Protein AF-A0A531JKQ7-F1 (afdb_monomer_lite)

Radius of gyration: 15.8 Å; chains: 1; bounding box: 42×26×38 Å

Foldseek 3Di:
DVVCVVVVNDADADALVLVQVLCVLVVHDDDCDDCNVVVVVVVVPDDPVCSVCSNVVSVPHHQWDQDDVRPDIDACQDADPVLPPDRDPVSSCCSHPNDFPVDADPVRHTDD

Structure (mmCIF, N/CA/C/O backbone):
data_AF-A0A531JKQ7-F1
#
_entry.id   AF-A0A531JKQ7-F1
#
loop_
_atom_site.group_PDB
_atom_site.id
_atom_site.type_symbol
_atom_site.label_atom_id
_atom_site.label_alt_id
_atom_site.label_comp_id
_atom_site.label_asym_id
_atom_site.label_entity_id
_atom_site.label_seq_id
_atom_site.pdbx_PDB_ins_code
_atom_site.Cartn_x
_atom_site.Cartn_y
_atom_site.Cartn_z
_atom_site.occupancy
_atom_site.B_iso_or_equiv
_atom_site.auth_seq_id
_atom_site.auth_comp_id
_atom_site.auth_asym_id
_atom_site.auth_atom_id
_atom_site.pdbx_PDB_model_num
ATOM 1 N N . ALA A 1 1 ? -3.725 -12.096 -2.795 1.00 87.06 1 ALA A N 1
ATOM 2 C CA . ALA A 1 1 ? -4.429 -10.928 -2.216 1.00 87.06 1 ALA A CA 1
ATOM 3 C C . ALA A 1 1 ? -5.595 -10.463 -3.091 1.00 87.06 1 ALA A C 1
ATOM 5 O O . ALA A 1 1 ? -6.721 -10.536 -2.622 1.00 87.06 1 ALA A O 1
ATOM 6 N N . MET A 1 2 ? -5.359 -10.053 -4.347 1.00 94.81 2 MET A N 1
ATOM 7 C CA . MET A 1 2 ? -6.376 -9.480 -5.255 1.00 94.81 2 MET A CA 1
ATOM 8 C C . MET A 1 2 ? -7.714 -10.231 -5.274 1.00 94.81 2 MET A C 1
ATOM 10 O O . MET A 1 2 ? -8.740 -9.635 -4.966 1.00 94.81 2 MET A O 1
ATOM 14 N N . SER A 1 3 ? -7.708 -11.541 -5.542 1.00 95.25 3 SER A N 1
ATOM 15 C CA . SER A 1 3 ? -8.945 -12.331 -5.628 1.00 95.25 3 SER A CA 1
ATOM 16 C C . SER A 1 3 ? -9.722 -12.391 -4.309 1.00 95.25 3 SER A C 1
ATOM 18 O O . SER A 1 3 ? -10.943 -12.320 -4.322 1.00 95.25 3 SER A O 1
ATOM 20 N N . MET A 1 4 ? -9.034 -12.470 -3.164 1.00 97.81 4 MET A N 1
ATOM 21 C CA . MET A 1 4 ? -9.688 -12.486 -1.846 1.00 97.81 4 MET A CA 1
ATOM 22 C C . MET A 1 4 ? -10.261 -11.116 -1.473 1.00 97.81 4 MET A C 1
ATOM 24 O O . MET A 1 4 ? -11.338 -11.040 -0.893 1.00 97.81 4 MET A O 1
ATOM 28 N N . VAL A 1 5 ? -9.561 -10.030 -1.823 1.00 97.00 5 VAL A N 1
ATOM 29 C CA . VAL A 1 5 ? -10.066 -8.662 -1.625 1.00 97.00 5 VAL A CA 1
ATOM 30 C C . VAL A 1 5 ? -11.298 -8.428 -2.500 1.00 97.00 5 VAL A C 1
ATOM 32 O O . VAL A 1 5 ? -12.310 -7.947 -2.004 1.00 97.00 5 VAL A O 1
ATOM 35 N N . ALA A 1 6 ? -11.250 -8.831 -3.774 1.00 95.31 6 ALA A N 1
ATOM 36 C CA . ALA A 1 6 ? -12.387 -8.736 -4.689 1.00 95.31 6 ALA A CA 1
ATOM 37 C C . ALA A 1 6 ? -13.589 -9.578 -4.225 1.00 95.31 6 ALA A C 1
ATOM 39 O O . ALA A 1 6 ? -14.729 -9.145 -4.357 1.00 95.31 6 ALA A O 1
ATOM 40 N N . ALA A 1 7 ? -13.338 -10.751 -3.637 1.00 97.62 7 ALA A N 1
ATOM 41 C CA . ALA A 1 7 ? -14.370 -11.605 -3.052 1.00 97.62 7 ALA A CA 1
ATOM 42 C C . ALA A 1 7 ? -14.904 -11.099 -1.696 1.00 97.62 7 ALA A C 1
ATOM 44 O O . ALA A 1 7 ? -15.820 -11.702 -1.144 1.00 97.62 7 ALA A O 1
ATOM 45 N N . GLY A 1 8 ? -14.334 -10.028 -1.130 1.00 96.25 8 GLY A N 1
ATOM 46 C CA . GLY A 1 8 ? -14.725 -9.508 0.183 1.00 96.25 8 GLY A CA 1
ATOM 47 C C . GLY A 1 8 ? -14.310 -10.395 1.362 1.00 96.25 8 GLY A C 1
ATOM 48 O O . GLY A 1 8 ? -14.828 -10.228 2.462 1.00 96.25 8 GLY A O 1
ATOM 49 N N . THR A 1 9 ? -13.377 -11.331 1.162 1.00 97.81 9 THR A N 1
ATOM 50 C CA . THR A 1 9 ? -12.921 -12.280 2.194 1.00 97.81 9 THR A CA 1
ATOM 51 C C . THR A 1 9 ? -11.564 -11.912 2.795 1.00 97.81 9 THR A C 1
ATOM 53 O O . THR A 1 9 ? -11.029 -12.661 3.611 1.00 97.81 9 THR A O 1
ATOM 56 N N . ALA A 1 10 ? -10.968 -10.793 2.379 1.00 97.19 10 ALA A N 1
ATOM 57 C CA . ALA A 1 10 ? -9.740 -10.261 2.957 1.00 97.19 10 ALA A CA 1
ATOM 58 C C . ALA A 1 10 ? -9.691 -8.734 2.885 1.00 97.19 10 ALA A C 1
ATOM 60 O O . ALA A 1 10 ? -10.178 -8.124 1.933 1.00 97.19 10 ALA A O 1
ATOM 61 N N . TYR A 1 11 ? -8.995 -8.139 3.852 1.00 96.62 11 TYR A N 1
ATOM 62 C CA . TYR A 1 11 ? -8.517 -6.763 3.775 1.00 96.62 11 TYR A CA 1
ATOM 63 C C . TYR A 1 11 ? -7.040 -6.756 3.380 1.00 96.62 11 TYR A C 1
ATOM 65 O O . TYR A 1 11 ? -6.278 -7.645 3.757 1.00 96.62 11 TYR A O 1
ATOM 73 N N . CYS A 1 12 ? -6.632 -5.741 2.626 1.00 97.88 12 CYS A N 1
ATOM 74 C CA . CYS A 1 12 ? -5.239 -5.506 2.273 1.00 97.88 12 CYS A CA 1
ATOM 75 C C . CYS A 1 12 ? -4.943 -4.018 2.451 1.00 97.88 12 CYS A C 1
ATOM 77 O O . CYS A 1 12 ? -5.710 -3.168 1.992 1.00 97.88 12 CYS A O 1
ATOM 79 N N . VAL A 1 13 ? -3.852 -3.716 3.148 1.00 97.50 13 VAL A N 1
ATOM 80 C CA . VAL A 1 13 ? -3.353 -2.353 3.339 1.00 97.50 13 VAL A CA 1
ATOM 81 C C . VAL A 1 13 ? -2.100 -2.163 2.496 1.00 97.50 13 VAL A C 1
ATOM 83 O O . VAL A 1 13 ? -1.363 -3.117 2.252 1.00 97.50 13 VAL A O 1
ATOM 86 N N . GLN A 1 14 ? -1.867 -0.942 2.028 1.00 97.56 14 GLN A N 1
ATOM 87 C CA . GLN A 1 14 ? -0.677 -0.623 1.252 1.00 97.56 14 GLN A CA 1
ATOM 88 C C . GLN A 1 14 ? 0.555 -0.616 2.162 1.00 97.56 14 GLN A C 1
ATOM 90 O O . GLN A 1 14 ? 0.559 0.087 3.172 1.00 97.56 14 GLN A O 1
ATOM 95 N N . GLY A 1 15 ? 1.601 -1.349 1.780 1.00 97.06 15 GLY A N 1
ATOM 96 C CA . GLY A 1 15 ? 2.938 -1.222 2.347 1.00 97.06 15 GLY A CA 1
ATOM 97 C C . GLY A 1 15 ? 3.853 -0.338 1.500 1.00 97.06 15 GLY A C 1
ATOM 98 O O . GLY A 1 15 ? 3.516 0.108 0.394 1.00 97.06 15 GLY A O 1
ATOM 99 N N . ASN A 1 16 ? 5.050 -0.069 2.020 1.00 96.25 16 ASN A N 1
ATOM 100 C CA . ASN A 1 16 ? 6.058 0.728 1.319 1.00 96.25 16 ASN A CA 1
ATOM 101 C C . ASN A 1 16 ? 6.513 0.082 -0.008 1.00 96.25 16 ASN A C 1
ATOM 103 O O . ASN A 1 16 ? 6.784 0.790 -0.982 1.00 96.25 16 ASN A O 1
ATOM 107 N N . HIS A 1 17 ? 6.555 -1.249 -0.081 1.00 96.56 17 HIS A N 1
ATOM 108 C CA . HIS A 1 17 ? 6.925 -1.991 -1.284 1.00 96.56 17 HIS A CA 1
ATOM 109 C C . HIS A 1 17 ? 5.823 -1.930 -2.349 1.00 96.56 17 HIS A C 1
ATOM 111 O O . HIS A 1 17 ? 6.132 -1.653 -3.508 1.00 96.56 17 HIS A O 1
ATOM 117 N N . GLU A 1 18 ? 4.545 -2.048 -1.975 1.00 97.06 18 GLU A N 1
ATOM 118 C CA . GLU A 1 18 ? 3.414 -1.843 -2.894 1.00 97.06 18 GLU A CA 1
ATOM 119 C C . GLU A 1 18 ? 3.414 -0.418 -3.454 1.00 97.06 18 GLU A C 1
ATOM 121 O O . GLU A 1 18 ? 3.216 -0.210 -4.653 1.00 97.06 18 GLU A O 1
ATOM 126 N N . ARG A 1 19 ? 3.704 0.582 -2.609 1.00 96.50 19 ARG A N 1
ATOM 127 C CA . ARG A 1 19 ? 3.840 1.979 -3.042 1.00 96.50 19 ARG A CA 1
ATOM 128 C C . ARG A 1 19 ? 4.985 2.154 -4.043 1.00 96.50 19 ARG A C 1
ATOM 130 O O . ARG A 1 19 ? 4.835 2.882 -5.026 1.00 96.50 19 ARG A O 1
ATOM 137 N N . LYS A 1 20 ? 6.124 1.496 -3.812 1.00 97.00 20 LYS A N 1
ATOM 138 C CA . LYS A 1 20 ? 7.286 1.523 -4.711 1.00 97.00 20 LYS A CA 1
ATOM 139 C C . LYS A 1 20 ? 6.987 0.840 -6.047 1.00 97.00 20 LYS A C 1
ATOM 141 O O . LYS A 1 20 ? 7.318 1.404 -7.089 1.00 97.00 20 LYS A O 1
ATOM 146 N N . LEU A 1 21 ? 6.326 -0.318 -6.017 1.00 97.12 21 LEU A N 1
ATOM 147 C CA . LEU A 1 21 ? 5.891 -1.045 -7.208 1.00 97.12 21 LEU A CA 1
ATOM 148 C C . LEU A 1 21 ? 4.887 -0.22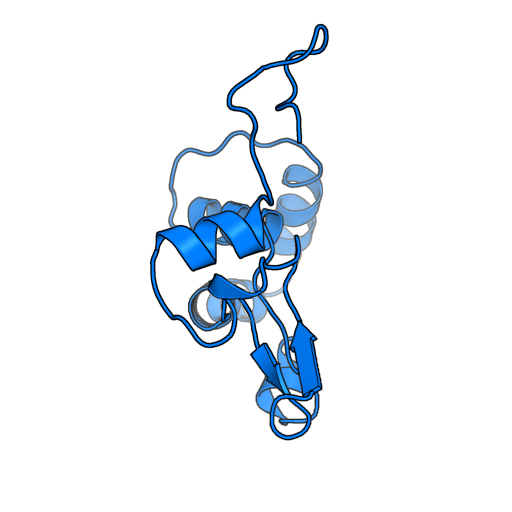7 -8.031 1.00 97.12 21 LEU A C 1
ATOM 150 O O . LEU A 1 21 ? 5.067 -0.109 -9.237 1.00 97.12 21 LEU A O 1
ATOM 154 N N . SER A 1 22 ? 3.898 0.412 -7.391 1.00 96.88 22 SER A N 1
ATOM 155 C CA . SER A 1 22 ? 2.944 1.314 -8.063 1.00 96.88 22 SER A CA 1
ATOM 156 C C . SER A 1 22 ? 3.668 2.420 -8.826 1.00 96.88 22 SER A C 1
ATOM 158 O O . SER A 1 22 ? 3.450 2.606 -10.019 1.00 96.88 22 SER A O 1
ATOM 160 N N . ARG A 1 23 ? 4.618 3.103 -8.172 1.00 96.81 23 ARG A N 1
ATOM 161 C CA . ARG A 1 23 ? 5.414 4.157 -8.817 1.00 96.81 23 ARG A CA 1
ATOM 162 C C . ARG A 1 23 ? 6.228 3.639 -10.003 1.00 96.81 23 ARG A C 1
ATOM 164 O O . ARG A 1 23 ? 6.363 4.363 -10.984 1.00 96.81 23 ARG A O 1
ATOM 171 N N . TRP A 1 24 ? 6.783 2.431 -9.906 1.00 97.19 24 TRP A N 1
ATOM 172 C CA . TRP A 1 24 ? 7.502 1.804 -11.015 1.00 97.19 24 TRP A CA 1
ATOM 173 C C . TRP A 1 24 ? 6.567 1.470 -12.186 1.00 97.19 24 TRP A C 1
ATOM 175 O O . TRP A 1 24 ? 6.893 1.800 -13.323 1.00 97.19 24 TRP A O 1
ATOM 185 N N . LEU A 1 25 ? 5.388 0.896 -11.914 1.00 95.50 25 LEU A N 1
ATOM 186 C CA . LEU A 1 25 ? 4.364 0.596 -12.926 1.00 95.50 25 LEU A CA 1
ATOM 187 C C . LEU A 1 25 ? 3.847 1.861 -13.628 1.00 95.50 25 LEU A C 1
ATOM 189 O O . LEU A 1 25 ? 3.555 1.828 -14.818 1.00 95.50 25 LEU A O 1
ATOM 193 N N . GLU A 1 26 ? 3.796 2.988 -12.917 1.00 95.50 26 GLU A N 1
ATOM 194 C CA . GLU A 1 26 ? 3.492 4.317 -13.467 1.00 95.50 26 GLU A CA 1
ATOM 195 C C . GLU A 1 26 ? 4.640 4.911 -14.316 1.00 95.50 26 GLU A C 1
ATOM 197 O O . GLU A 1 26 ? 4.540 6.043 -14.789 1.00 95.50 26 GLU A O 1
ATOM 202 N N . GLY A 1 27 ? 5.760 4.199 -14.481 1.00 95.56 27 GLY A N 1
ATOM 203 C CA . GLY A 1 27 ? 6.929 4.662 -15.233 1.00 95.56 27 GL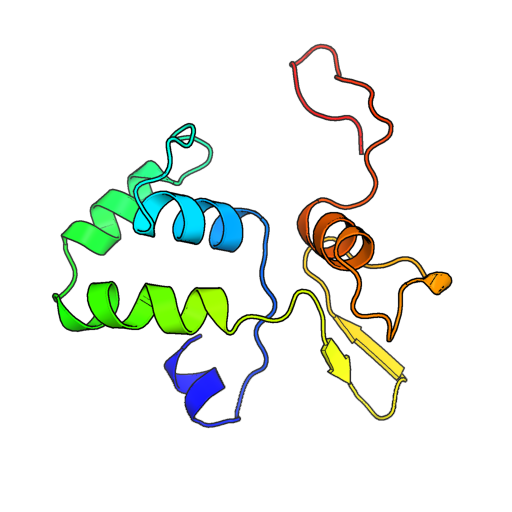Y A CA 1
ATOM 204 C C . GLY A 1 27 ? 7.788 5.691 -14.493 1.00 95.56 27 GLY A C 1
ATOM 205 O O . GLY A 1 27 ? 8.671 6.310 -15.092 1.00 95.56 27 GLY A O 1
ATOM 206 N N . ARG A 1 28 ? 7.569 5.906 -13.188 1.00 96.56 28 ARG A N 1
ATOM 207 C CA . ARG A 1 28 ? 8.394 6.840 -12.412 1.00 96.56 28 ARG A CA 1
ATOM 208 C C . ARG A 1 28 ? 9.767 6.237 -12.142 1.00 96.56 28 ARG A C 1
ATOM 210 O O . ARG A 1 28 ? 9.906 5.054 -11.834 1.00 96.56 28 ARG A O 1
ATOM 217 N N . LYS A 1 29 ? 10.788 7.096 -12.125 1.00 94.38 29 LYS A N 1
ATOM 218 C CA . LYS A 1 29 ? 12.134 6.706 -11.699 1.00 94.38 29 LYS A CA 1
ATOM 219 C C . LYS A 1 29 ? 12.120 6.318 -10.216 1.00 94.38 29 LYS A C 1
ATOM 221 O O . LYS A 1 29 ? 11.859 7.155 -9.349 1.00 94.38 29 LYS A O 1
ATOM 226 N N . VAL A 1 30 ? 12.412 5.050 -9.937 1.00 95.69 30 VAL A N 1
ATOM 227 C CA . VAL 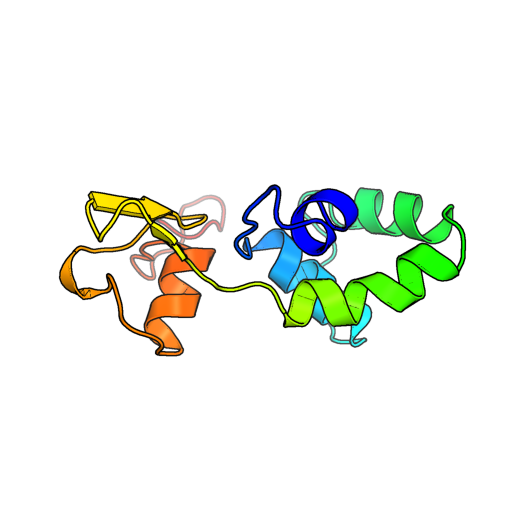A 1 30 ? 12.607 4.501 -8.590 1.00 95.69 30 VAL A CA 1
ATOM 228 C C . VAL A 1 30 ? 13.914 3.717 -8.543 1.00 95.69 30 VAL A C 1
ATOM 230 O O . VAL A 1 30 ? 14.341 3.151 -9.546 1.00 95.69 30 VAL A O 1
ATOM 233 N N . THR A 1 31 ? 14.549 3.657 -7.376 1.00 95.06 31 THR A N 1
ATOM 234 C CA . THR A 1 31 ? 15.728 2.806 -7.176 1.00 95.06 31 THR A CA 1
ATOM 235 C C . THR A 1 31 ? 15.302 1.343 -7.139 1.00 95.06 31 THR A C 1
ATOM 237 O O . THR A 1 31 ? 14.575 0.945 -6.226 1.00 95.06 31 THR A O 1
ATOM 240 N N . VAL A 1 32 ? 15.759 0.522 -8.084 1.00 93.81 32 VAL A N 1
ATOM 241 C CA . VAL A 1 32 ? 15.504 -0.924 -8.063 1.00 93.81 32 VAL A CA 1
ATOM 242 C C . VAL A 1 32 ? 16.440 -1.577 -7.048 1.00 93.81 32 VAL A C 1
ATOM 244 O O . VAL A 1 32 ? 17.625 -1.760 -7.287 1.00 93.81 32 VAL A O 1
ATOM 247 N N . ALA A 1 33 ? 15.898 -1.841 -5.864 1.00 91.62 33 ALA A N 1
ATOM 248 C CA . ALA A 1 33 ? 16.603 -2.376 -4.701 1.00 91.62 33 ALA A CA 1
ATOM 249 C C . ALA A 1 33 ? 15.589 -3.027 -3.751 1.00 91.62 33 ALA A C 1
ATOM 251 O O . ALA A 1 33 ? 14.379 -2.826 -3.922 1.00 91.62 33 ALA A O 1
ATOM 252 N N . HIS A 1 34 ? 16.086 -3.744 -2.738 1.00 86.94 34 HIS A N 1
ATOM 253 C CA . HIS A 1 34 ? 15.283 -4.440 -1.722 1.00 86.94 34 HIS A CA 1
ATOM 254 C C . HIS A 1 34 ? 14.259 -5.415 -2.333 1.00 86.94 34 HIS A C 1
ATOM 256 O O . HIS A 1 34 ? 13.080 -5.386 -2.001 1.00 86.94 34 HIS A O 1
ATOM 262 N N . GLY A 1 35 ? 14.705 -6.245 -3.282 1.00 93.06 35 GLY A N 1
ATOM 263 C CA . GLY A 1 35 ? 13.878 -7.293 -3.897 1.00 93.06 35 GLY A CA 1
ATOM 264 C C . GLY A 1 35 ? 12.998 -6.847 -5.070 1.00 93.06 35 GLY A C 1
ATOM 265 O O . GLY A 1 35 ? 12.459 -7.705 -5.760 1.00 93.06 35 GLY A O 1
ATOM 266 N N . LEU A 1 36 ? 12.906 -5.542 -5.374 1.00 96.00 36 LEU A N 1
ATOM 267 C CA . LEU A 1 36 ? 12.054 -5.061 -6.475 1.00 96.00 36 LEU A CA 1
ATOM 268 C C . LEU A 1 36 ? 12.406 -5.699 -7.832 1.00 96.00 36 LEU A C 1
ATOM 270 O O . LEU A 1 36 ? 11.497 -5.982 -8.602 1.00 96.00 36 LEU A O 1
ATOM 274 N N . GLN A 1 37 ? 13.689 -5.972 -8.111 1.00 97.06 37 GLN A N 1
ATOM 275 C CA . GLN A 1 37 ? 14.086 -6.639 -9.360 1.00 97.06 37 GLN A CA 1
ATOM 276 C C . GLN A 1 37 ? 13.437 -8.020 -9.495 1.00 97.06 37 GLN A C 1
ATOM 278 O O . GLN A 1 37 ? 12.871 -8.321 -10.534 1.00 97.06 37 GLN A O 1
ATOM 283 N N . GLN A 1 38 ? 13.429 -8.820 -8.425 1.00 97.75 38 GLN A N 1
ATOM 284 C CA . GLN A 1 38 ? 12.811 -10.147 -8.443 1.00 97.75 38 GLN A CA 1
ATOM 285 C C . GLN A 1 38 ? 11.304 -10.057 -8.703 1.00 97.75 38 GLN A C 1
ATOM 287 O O . GLN A 1 38 ? 10.755 -10.875 -9.432 1.00 97.75 38 GLN A O 1
ATOM 292 N N . THR A 1 39 ? 10.632 -9.050 -8.136 1.00 96.56 39 THR A N 1
ATOM 293 C CA . THR A 1 39 ? 9.211 -8.790 -8.407 1.00 96.56 39 THR A CA 1
ATOM 294 C C . THR A 1 39 ? 8.972 -8.396 -9.864 1.00 96.56 39 THR A C 1
ATOM 296 O O . THR A 1 39 ? 8.003 -8.861 -10.454 1.00 96.56 39 THR A O 1
ATOM 299 N N . ILE A 1 40 ? 9.847 -7.571 -10.449 1.00 95.69 40 ILE A N 1
ATOM 300 C CA . ILE A 1 40 ? 9.776 -7.193 -11.867 1.00 95.69 40 ILE A CA 1
ATOM 301 C C . ILE A 1 40 ? 9.960 -8.429 -12.749 1.00 95.69 40 ILE A C 1
ATOM 303 O O . ILE A 1 40 ? 9.102 -8.690 -13.584 1.00 95.69 40 ILE A O 1
ATOM 307 N N . ASP A 1 41 ? 11.004 -9.224 -12.509 1.00 95.94 41 ASP A N 1
ATOM 308 C CA . ASP A 1 41 ? 11.307 -10.424 -13.296 1.00 95.94 41 ASP A CA 1
ATOM 309 C C . ASP A 1 41 ? 10.151 -11.434 -13.243 1.00 95.94 41 ASP A C 1
ATOM 311 O O . ASP A 1 41 ? 9.750 -11.999 -14.260 1.00 95.94 41 ASP A O 1
ATOM 315 N N . GLN A 1 42 ? 9.572 -11.638 -12.055 1.00 95.25 42 GLN A N 1
ATOM 316 C CA . GLN A 1 42 ? 8.407 -12.503 -11.886 1.00 95.25 42 GLN A CA 1
ATOM 317 C C . GLN A 1 42 ? 7.192 -11.954 -12.627 1.00 95.25 42 GLN A C 1
ATOM 319 O O . GLN A 1 42 ? 6.503 -12.727 -13.283 1.00 95.25 42 GLN A O 1
ATOM 324 N N . LEU A 1 43 ? 6.936 -10.645 -12.545 1.00 94.38 43 LEU A N 1
ATOM 325 C CA . LEU A 1 43 ? 5.803 -10.005 -13.208 1.00 94.38 43 LEU A CA 1
ATOM 326 C C . LEU A 1 43 ? 5.936 -10.015 -14.736 1.00 94.38 43 LEU A C 1
ATOM 328 O O . LEU A 1 43 ? 4.939 -10.211 -15.425 1.00 94.38 43 LEU A O 1
ATOM 332 N N . ASP A 1 44 ? 7.145 -9.829 -15.262 1.00 92.50 44 ASP A N 1
ATOM 333 C CA . ASP A 1 44 ? 7.442 -9.904 -16.696 1.00 92.50 44 ASP A CA 1
ATOM 334 C C . ASP A 1 44 ? 7.238 -11.325 -17.253 1.00 92.50 44 ASP A C 1
ATOM 336 O O . ASP A 1 44 ? 6.943 -11.483 -18.436 1.00 92.50 44 ASP A O 1
ATOM 340 N N . ALA A 1 45 ? 7.342 -12.351 -16.402 1.00 94.50 45 ALA A N 1
ATOM 341 C CA . ALA A 1 45 ? 7.071 -13.744 -16.753 1.00 94.50 45 ALA A CA 1
ATOM 342 C C . ALA A 1 45 ? 5.591 -14.160 -16.610 1.00 94.50 45 ALA A C 1
ATOM 344 O O . ALA A 1 45 ? 5.240 -15.277 -16.996 1.00 94.50 45 ALA A O 1
ATOM 345 N N . GLN A 1 46 ? 4.727 -13.315 -16.033 1.00 92.12 46 GLN A N 1
ATOM 346 C CA . GLN A 1 46 ? 3.291 -13.595 -15.906 1.00 92.12 46 G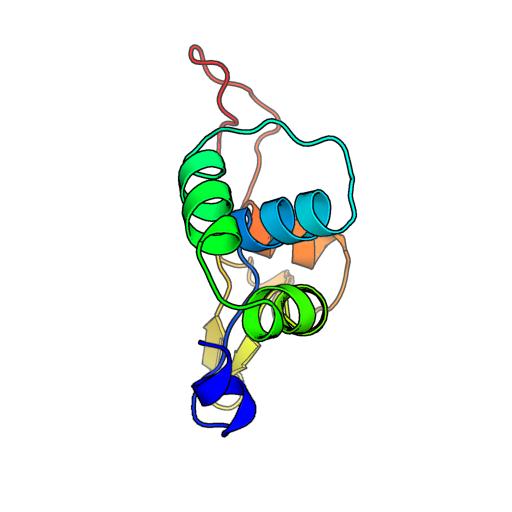LN A CA 1
ATOM 347 C C . GLN A 1 46 ? 2.514 -13.221 -17.175 1.00 92.12 46 GLN A C 1
ATOM 349 O O . GLN A 1 46 ? 3.017 -12.569 -18.091 1.00 92.12 46 GLN A O 1
ATOM 354 N N . ASP A 1 47 ? 1.249 -13.636 -17.223 1.00 86.44 47 ASP A N 1
ATOM 355 C CA . ASP A 1 47 ? 0.337 -13.214 -18.274 1.00 86.44 47 ASP A CA 1
ATOM 356 C C . ASP A 1 47 ? 0.090 -11.695 -18.238 1.00 86.44 47 ASP A C 1
ATOM 358 O O . ASP A 1 47 ? 0.201 -11.017 -17.211 1.00 86.44 47 ASP A O 1
ATOM 362 N N . ARG A 1 48 ? -0.286 -11.133 -19.393 1.00 86.69 48 ARG A N 1
ATOM 363 C CA . ARG A 1 48 ? -0.603 -9.700 -19.491 1.00 86.69 48 ARG A CA 1
ATOM 364 C C . ARG A 1 48 ? -1.732 -9.280 -18.548 1.00 86.69 48 ARG A C 1
ATOM 366 O O . ARG A 1 48 ? -1.703 -8.156 -18.055 1.00 86.69 48 ARG A O 1
ATOM 373 N N . GLY A 1 49 ? -2.674 -10.183 -18.264 1.00 90.50 49 GLY A N 1
ATOM 374 C CA . GLY A 1 49 ? -3.835 -9.910 -17.421 1.00 90.50 49 GLY A CA 1
ATOM 375 C C . GLY A 1 49 ? -3.453 -9.452 -16.016 1.00 90.50 49 GLY A C 1
ATOM 376 O O . GLY A 1 49 ? -3.964 -8.433 -15.545 1.00 90.50 49 GLY A O 1
ATOM 377 N N . LEU A 1 50 ? -2.510 -10.136 -15.356 1.00 90.38 50 LEU A N 1
ATOM 378 C CA . LEU A 1 50 ? -2.062 -9.722 -14.027 1.00 90.38 50 LEU A CA 1
ATOM 379 C C . LEU A 1 50 ? -1.401 -8.339 -14.053 1.00 90.38 50 LEU A C 1
ATOM 381 O O . LEU A 1 50 ? -1.713 -7.487 -13.216 1.00 90.38 50 LEU A O 1
ATOM 385 N N . ARG A 1 51 ? -0.505 -8.102 -15.019 1.00 90.38 51 ARG A N 1
ATOM 386 C CA . ARG A 1 51 ? 0.208 -6.823 -15.151 1.00 90.38 51 ARG A CA 1
ATOM 387 C C . ARG A 1 51 ? -0.750 -5.656 -15.383 1.00 90.38 51 ARG A C 1
ATOM 389 O O . ARG A 1 51 ? -0.538 -4.586 -14.821 1.00 90.38 51 ARG A O 1
ATOM 396 N N . GLU A 1 52 ? -1.795 -5.858 -16.179 1.00 91.88 52 GLU A N 1
ATOM 397 C CA . GLU A 1 52 ? -2.809 -4.840 -16.478 1.00 91.88 52 GLU A CA 1
ATOM 398 C C . GLU A 1 52 ? -3.740 -4.568 -15.285 1.00 91.88 52 GLU A C 1
ATOM 400 O O . GLU 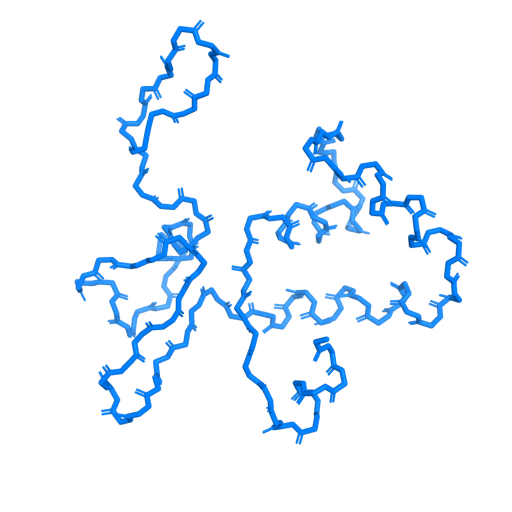A 1 52 ? -4.158 -3.429 -15.077 1.00 91.88 52 GLU A O 1
ATOM 405 N N . ALA A 1 53 ? -4.027 -5.578 -14.458 1.00 93.81 53 ALA A N 1
ATOM 406 C CA . ALA A 1 53 ? -4.900 -5.436 -13.291 1.00 93.81 53 ALA A CA 1
ATOM 407 C C . ALA A 1 53 ? -4.202 -4.829 -12.054 1.00 93.81 53 ALA A C 1
ATOM 409 O O . ALA A 1 53 ? -4.854 -4.223 -11.197 1.00 93.81 53 ALA A O 1
ATOM 410 N N . LEU A 1 54 ? -2.880 -4.984 -11.943 1.00 95.38 54 LEU A N 1
ATOM 411 C CA . LEU A 1 54 ? -2.077 -4.537 -10.799 1.00 95.38 54 LEU A CA 1
ATOM 412 C C . LEU A 1 54 ? -2.200 -3.036 -10.476 1.00 95.38 54 LEU A C 1
ATOM 414 O O . LEU A 1 54 ? -2.426 -2.726 -9.305 1.00 95.38 54 LEU A O 1
ATOM 418 N N . PRO A 1 55 ? -2.093 -2.101 -11.443 1.00 95.94 55 PRO A N 1
ATOM 419 C CA . PRO A 1 55 ? -2.191 -0.669 -11.160 1.00 95.94 55 PRO A CA 1
ATOM 420 C C . PRO A 1 55 ? -3.488 -0.285 -10.441 1.00 95.94 55 PRO A C 1
ATOM 422 O O . PRO A 1 55 ? -3.444 0.401 -9.422 1.00 95.94 55 PRO A O 1
ATOM 425 N N . ALA A 1 56 ? -4.631 -0.793 -10.913 1.00 95.94 56 ALA A N 1
ATOM 426 C CA . ALA A 1 56 ? -5.930 -0.510 -10.307 1.00 95.94 56 ALA A CA 1
ATOM 427 C C . ALA A 1 56 ? -6.037 -1.075 -8.882 1.00 95.94 56 ALA A C 1
ATOM 429 O O . ALA A 1 56 ? -6.567 -0.421 -7.984 1.00 95.94 56 ALA A O 1
ATOM 430 N N . PHE A 1 57 ? -5.499 -2.276 -8.651 1.00 97.44 57 PHE A N 1
ATOM 431 C CA . PHE A 1 57 ? -5.472 -2.862 -7.314 1.00 97.44 57 PHE A CA 1
ATOM 432 C C . PHE A 1 57 ? -4.597 -2.055 -6.349 1.00 97.44 57 PHE A C 1
ATOM 434 O O . PHE A 1 57 ? -5.047 -1.737 -5.250 1.00 97.44 57 PHE A O 1
ATOM 441 N N . LEU A 1 58 ? -3.376 -1.699 -6.760 1.00 97.38 58 LEU A N 1
ATOM 442 C CA . LEU A 1 58 ? -2.414 -0.972 -5.927 1.00 97.38 58 LEU A CA 1
ATOM 443 C C . LEU A 1 58 ? -2.888 0.443 -5.574 1.00 97.38 58 LEU A C 1
ATOM 445 O O . LEU A 1 58 ? -2.667 0.882 -4.442 1.00 97.38 58 LEU A O 1
ATOM 449 N N . ASP A 1 59 ? -3.546 1.135 -6.508 1.00 95.00 59 ASP A N 1
ATOM 450 C CA . ASP A 1 59 ? -4.146 2.455 -6.274 1.00 95.00 59 ASP A CA 1
ATOM 451 C C . ASP A 1 59 ? -5.328 2.381 -5.292 1.00 95.00 59 ASP A C 1
ATOM 453 O O . ASP A 1 59 ? -5.475 3.220 -4.399 1.00 95.00 59 ASP A O 1
ATOM 457 N N . GLY A 1 60 ? -6.118 1.305 -5.376 1.00 95.19 60 GLY A N 1
ATOM 458 C CA . GLY A 1 60 ? -7.246 1.054 -4.481 1.00 95.19 60 GLY A CA 1
ATOM 459 C C . GLY A 1 60 ? -6.858 0.771 -3.024 1.00 95.19 60 GLY A C 1
ATOM 460 O O . GLY A 1 60 ? -7.683 0.979 -2.125 1.00 95.19 60 GLY A O 1
ATOM 461 N N . LEU A 1 61 ? -5.619 0.332 -2.761 1.00 96.94 61 LEU A N 1
ATOM 462 C CA . LEU A 1 61 ? -5.170 -0.016 -1.412 1.00 96.94 61 LEU A CA 1
ATOM 463 C C . LEU A 1 61 ? -5.205 1.194 -0.467 1.00 96.94 61 LEU A C 1
ATOM 465 O O . LEU A 1 61 ? -4.623 2.259 -0.711 1.00 96.94 61 LEU A O 1
ATOM 469 N N . ARG A 1 62 ? -5.876 0.999 0.671 1.00 95.31 62 ARG A N 1
ATOM 470 C CA . ARG A 1 62 ? -5.912 1.959 1.779 1.00 95.31 62 ARG A CA 1
ATOM 471 C C . ARG A 1 62 ? -4.606 1.894 2.563 1.00 95.31 62 ARG A C 1
ATOM 473 O O . ARG A 1 62 ? -3.978 0.843 2.637 1.00 95.31 62 ARG A O 1
ATOM 480 N N . SER A 1 63 ? -4.205 3.004 3.178 1.00 96.31 63 SER A N 1
ATOM 481 C CA . SER A 1 63 ? -3.015 3.021 4.041 1.00 96.31 63 SER A CA 1
ATOM 482 C C . SER A 1 63 ? -3.217 2.230 5.335 1.00 96.31 63 SER A C 1
ATOM 484 O O . SER A 1 63 ? -2.274 1.660 5.868 1.00 96.31 63 SER A O 1
ATOM 486 N N . HIS A 1 64 ? -4.454 2.179 5.823 1.00 96.69 64 HIS A N 1
ATOM 487 C CA . HIS A 1 64 ? -4.847 1.450 7.018 1.00 96.69 64 HIS A CA 1
ATOM 488 C C . HIS A 1 64 ? -6.338 1.109 6.962 1.00 96.69 64 HIS A C 1
ATOM 490 O O . HIS A 1 64 ? -7.092 1.683 6.168 1.00 96.69 64 HIS A O 1
ATOM 496 N N . VAL A 1 65 ? -6.761 0.186 7.822 1.00 95.50 65 VAL A N 1
ATOM 497 C CA . VAL A 1 65 ? -8.172 -0.137 8.065 1.00 95.50 65 VAL A CA 1
ATOM 498 C C . VAL A 1 65 ? -8.472 -0.093 9.559 1.00 95.50 65 VAL A C 1
ATOM 500 O O . VAL A 1 65 ? -7.615 -0.413 10.383 1.00 95.50 65 VAL A O 1
ATOM 503 N N . TRP A 1 66 ? -9.698 0.307 9.896 1.00 93.75 66 TRP A N 1
ATOM 504 C CA . TRP A 1 66 ? -10.207 0.342 11.264 1.00 93.75 66 TRP A CA 1
ATOM 505 C C . TRP A 1 66 ? -11.390 -0.620 11.364 1.00 93.75 66 TRP A C 1
ATOM 507 O O . TRP A 1 66 ? -12.425 -0.427 10.727 1.00 93.75 66 TRP A O 1
ATOM 517 N N . LEU A 1 67 ? -11.172 -1.716 12.079 1.00 94.50 67 LEU A N 1
ATOM 518 C CA . LEU A 1 67 ? -12.000 -2.913 12.097 1.00 94.50 67 LEU A CA 1
ATOM 519 C C . LEU A 1 67 ? -12.583 -3.152 13.492 1.00 94.50 67 LEU A C 1
ATOM 521 O O . LEU A 1 67 ? -12.284 -2.438 14.451 1.00 94.50 67 LEU A O 1
ATOM 525 N N . ASP A 1 68 ? -13.425 -4.181 13.588 1.00 96.00 68 ASP A N 1
ATOM 526 C CA . ASP A 1 68 ? -14.010 -4.661 14.843 1.00 96.00 68 ASP A CA 1
ATOM 527 C C . ASP A 1 68 ? -14.708 -3.555 15.660 1.00 96.00 68 ASP A C 1
ATOM 529 O O . ASP A 1 68 ? -14.488 -3.384 16.858 1.00 96.00 68 ASP A O 1
ATOM 533 N N . GLY A 1 69 ? -15.506 -2.723 14.980 1.00 92.19 69 GLY A N 1
ATOM 534 C CA . GLY A 1 69 ? -16.213 -1.605 15.616 1.00 92.19 69 GLY A CA 1
ATOM 535 C C . GLY A 1 69 ? -15.287 -0.562 16.250 1.00 92.19 69 GLY A C 1
ATOM 536 O O . GLY A 1 69 ? -15.690 0.118 17.187 1.00 92.19 69 GLY A O 1
ATOM 537 N N . GLY A 1 70 ? -14.047 -0.464 15.771 1.00 90.56 70 GLY A N 1
ATOM 538 C CA . GLY A 1 70 ? -13.055 0.491 16.249 1.00 90.56 70 GLY A CA 1
ATOM 539 C C . GLY A 1 70 ? -12.007 -0.095 17.201 1.00 90.56 70 GLY A C 1
ATOM 540 O O . GLY A 1 70 ? -11.118 0.627 17.647 1.00 90.56 70 GLY A O 1
ATOM 541 N N . ARG A 1 71 ? -12.069 -1.396 17.507 1.00 95.00 71 ARG A N 1
ATOM 542 C CA . ARG A 1 71 ? -11.143 -2.048 18.449 1.00 95.00 71 ARG A CA 1
ATOM 543 C C . ARG A 1 71 ? -9.854 -2.565 17.815 1.00 95.00 71 ARG A C 1
ATOM 545 O O . ARG A 1 71 ? -8.935 -2.929 18.540 1.00 95.00 71 ARG A O 1
ATOM 552 N N . LEU A 1 72 ? -9.773 -2.597 16.484 1.00 95.69 72 LEU A N 1
ATOM 553 C CA . LEU A 1 72 ? -8.598 -3.081 15.765 1.00 95.69 72 LEU A CA 1
ATOM 554 C C . LEU A 1 72 ? -8.198 -2.108 14.657 1.00 95.69 72 LEU A C 1
ATOM 556 O O . LEU A 1 72 ? -8.921 -1.944 13.678 1.00 95.69 72 LEU A O 1
ATOM 560 N N . ALA A 1 73 ? -7.024 -1.497 14.779 1.00 96.12 73 ALA A N 1
ATOM 561 C CA . ALA A 1 73 ? -6.388 -0.767 13.688 1.00 96.12 73 ALA A CA 1
ATOM 562 C C . ALA A 1 73 ? -5.311 -1.646 13.040 1.00 96.12 73 ALA A C 1
ATOM 564 O O . ALA A 1 73 ? -4.505 -2.259 13.737 1.00 96.12 73 ALA A O 1
ATOM 565 N N . VAL A 1 74 ? -5.291 -1.701 11.707 1.00 97.31 74 VAL A N 1
ATOM 566 C CA . VAL A 1 74 ? -4.276 -2.438 10.940 1.00 97.31 74 VAL A CA 1
ATOM 567 C C . VAL A 1 74 ? -3.620 -1.490 9.945 1.00 97.31 74 VAL A C 1
ATOM 569 O O . VAL A 1 74 ? -4.304 -0.872 9.129 1.00 97.31 74 VAL A O 1
ATOM 572 N N . ALA A 1 75 ? -2.295 -1.394 10.004 1.00 97.56 75 ALA A N 1
ATOM 573 C CA . ALA A 1 75 ? -1.450 -0.615 9.104 1.00 97.56 75 ALA A CA 1
ATOM 574 C C . ALA A 1 75 ? -0.113 -1.342 8.914 1.00 97.56 75 ALA A C 1
ATOM 576 O O . ALA A 1 75 ? 0.264 -2.154 9.757 1.00 97.56 75 ALA A O 1
ATOM 577 N N . HIS A 1 76 ? 0.603 -1.051 7.828 1.00 97.94 76 HIS A N 1
ATOM 578 C CA . HIS A 1 76 ? 1.866 -1.725 7.520 1.00 97.94 76 HIS A CA 1
ATOM 579 C C . HIS A 1 76 ? 2.960 -1.437 8.564 1.00 97.94 76 HIS A C 1
ATOM 581 O O . HIS A 1 76 ? 3.535 -2.370 9.113 1.00 97.94 76 HIS A O 1
ATOM 587 N N . ALA A 1 77 ? 3.206 -0.160 8.867 1.00 96.25 77 ALA A N 1
ATOM 588 C CA . ALA A 1 77 ? 4.196 0.283 9.853 1.00 96.25 77 ALA A CA 1
ATOM 589 C C . ALA A 1 77 ? 3.576 0.692 11.205 1.00 96.25 77 ALA A C 1
ATOM 591 O O . ALA A 1 77 ? 4.259 1.227 12.074 1.00 96.25 77 ALA A O 1
ATOM 592 N N . GLY A 1 78 ? 2.275 0.449 11.387 1.00 95.31 78 GLY A N 1
ATOM 593 C CA . GLY A 1 78 ? 1.517 0.923 12.544 1.00 95.31 78 GLY A CA 1
ATOM 594 C C . GLY A 1 78 ? 1.003 2.359 12.398 1.00 95.31 78 GLY A C 1
ATOM 595 O O . GLY A 1 78 ? 1.148 3.005 11.361 1.00 95.31 78 GLY A O 1
ATOM 596 N N . LEU A 1 79 ? 0.332 2.834 13.445 1.00 95.31 79 LEU A N 1
ATOM 597 C CA . LEU A 1 79 ? -0.224 4.180 13.567 1.00 95.31 79 LEU A CA 1
ATOM 598 C C . LEU A 1 79 ? -0.100 4.641 15.016 1.00 95.31 79 LEU A C 1
ATOM 600 O O . LEU A 1 79 ? -0.207 3.826 15.932 1.00 95.31 79 LEU A O 1
ATOM 604 N N . ARG A 1 80 ? 0.054 5.950 15.217 1.00 94.19 80 ARG A N 1
ATOM 605 C CA . ARG A 1 80 ? -0.158 6.557 16.534 1.00 94.19 80 ARG A CA 1
ATOM 606 C C . ARG A 1 80 ? -1.645 6.636 16.848 1.00 94.19 80 ARG A C 1
ATOM 608 O O . ARG A 1 80 ? -2.466 6.702 15.931 1.00 94.19 80 ARG A O 1
ATOM 615 N N . GLU A 1 81 ? -1.981 6.687 18.130 1.00 93.69 81 GLU A N 1
ATOM 616 C CA . GLU A 1 81 ? -3.366 6.774 18.596 1.00 93.69 81 GLU A CA 1
ATOM 617 C C . GLU A 1 81 ? -4.108 7.959 17.956 1.00 93.69 81 GLU A C 1
ATOM 619 O O . GLU A 1 81 ? -5.181 7.788 17.381 1.00 93.69 81 GLU A O 1
ATOM 624 N N . GLU A 1 82 ? -3.486 9.139 17.915 1.00 94.62 82 GLU A N 1
ATOM 625 C CA . GLU A 1 82 ? -4.056 10.364 17.343 1.00 94.62 82 GLU A CA 1
ATOM 626 C C . GLU A 1 82 ? -4.197 10.356 15.808 1.00 94.62 82 GLU A C 1
ATOM 628 O O . GLU A 1 82 ? -4.728 11.306 15.213 1.00 94.62 82 GLU A O 1
ATOM 633 N N . MET A 1 83 ? -3.684 9.316 15.146 1.00 95.06 83 MET A N 1
ATOM 634 C CA . MET A 1 83 ? -3.791 9.113 13.701 1.00 95.06 83 MET A CA 1
ATOM 635 C C . MET A 1 83 ? -4.899 8.129 13.319 1.00 95.06 83 MET A C 1
ATOM 637 O O . MET A 1 83 ? -5.315 8.116 12.157 1.00 95.06 83 MET A O 1
ATOM 641 N N . ILE A 1 84 ? -5.397 7.328 14.263 1.00 93.19 84 ILE A N 1
ATOM 642 C CA . ILE A 1 84 ? -6.447 6.341 13.999 1.00 93.19 84 ILE A CA 1
ATOM 643 C C . ILE A 1 84 ? -7.719 7.054 13.510 1.00 93.19 84 ILE A C 1
ATOM 645 O O . ILE A 1 84 ? -8.152 8.062 14.064 1.00 93.19 84 ILE A O 1
ATOM 649 N N . GLY A 1 85 ? -8.305 6.544 12.421 1.00 86.94 85 GLY A N 1
ATOM 650 C CA . GLY A 1 85 ? -9.532 7.085 11.825 1.00 86.94 85 GLY A CA 1
ATOM 651 C C . GLY A 1 85 ? -9.344 8.335 10.955 1.00 86.94 85 GLY A C 1
ATOM 652 O O . GLY A 1 85 ? -10.331 8.892 10.474 1.00 86.94 85 GLY A O 1
ATOM 653 N N . ARG A 1 86 ? -8.106 8.791 10.713 1.00 93.38 86 ARG A N 1
ATOM 654 C CA . ARG A 1 86 ? -7.814 10.004 9.926 1.00 93.38 86 ARG A CA 1
ATOM 655 C C . ARG A 1 86 ? -7.256 9.672 8.540 1.00 93.38 86 ARG A C 1
ATOM 657 O O . ARG A 1 86 ? -6.386 8.829 8.386 1.00 93.38 86 ARG A O 1
ATOM 664 N N . GLY A 1 87 ? -7.706 10.398 7.515 1.00 91.00 87 GLY A N 1
ATOM 665 C CA . GLY A 1 87 ? -7.372 10.130 6.106 1.00 91.00 87 GLY A CA 1
ATOM 666 C C . GLY A 1 87 ? -6.403 11.115 5.442 1.00 91.00 87 GLY A C 1
ATOM 667 O O . GLY A 1 87 ? -6.579 11.412 4.264 1.00 91.00 87 GLY A O 1
ATOM 668 N N . SER A 1 88 ? -5.429 11.683 6.161 1.00 94.62 88 SER A N 1
ATOM 669 C CA . SER A 1 88 ? -4.506 12.673 5.576 1.00 94.62 88 SER A CA 1
ATOM 670 C C . SER A 1 88 ? -3.289 12.032 4.893 1.00 94.62 88 SER A C 1
ATOM 672 O O . SER A 1 88 ? -2.936 10.881 5.155 1.00 94.62 88 SER A O 1
ATOM 674 N N . GLY A 1 89 ? -2.598 12.805 4.045 1.00 94.25 89 GLY A N 1
ATOM 675 C CA . GLY A 1 89 ? -1.329 12.380 3.440 1.00 94.25 89 GLY A CA 1
ATOM 676 C C . GLY A 1 89 ? -0.262 12.026 4.482 1.00 94.25 89 GLY A C 1
ATOM 677 O O . GLY A 1 89 ? 0.409 11.012 4.337 1.00 94.25 89 GLY A O 1
ATOM 678 N N . ALA A 1 90 ? -0.179 12.790 5.577 1.00 93.69 90 ALA A N 1
ATOM 679 C CA . ALA A 1 90 ? 0.744 12.510 6.678 1.00 93.69 90 ALA A CA 1
ATOM 680 C C . ALA A 1 90 ? 0.448 11.167 7.370 1.00 93.69 90 ALA A C 1
ATOM 682 O O . ALA A 1 90 ? 1.370 10.412 7.656 1.00 93.69 90 ALA A O 1
ATOM 683 N N . VAL A 1 91 ? -0.832 10.826 7.575 1.00 95.75 91 VAL A N 1
ATOM 684 C CA . VAL A 1 91 ? -1.221 9.520 8.139 1.00 95.75 91 VAL A CA 1
ATOM 685 C C . VAL A 1 91 ? -0.867 8.382 7.181 1.00 95.75 91 VAL A C 1
ATOM 687 O O . VAL A 1 91 ? -0.431 7.322 7.619 1.00 95.75 91 VAL A O 1
ATOM 690 N N . ARG A 1 92 ? -1.017 8.587 5.865 1.00 95.75 92 ARG A N 1
ATOM 691 C CA . ARG A 1 92 ? -0.587 7.600 4.863 1.00 95.75 92 ARG A CA 1
ATOM 692 C C . ARG A 1 92 ? 0.921 7.378 4.889 1.00 95.75 92 ARG A C 1
ATOM 694 O O . ARG A 1 92 ? 1.334 6.227 4.858 1.00 95.75 92 ARG A O 1
ATOM 701 N N . GLU A 1 93 ? 1.719 8.438 4.947 1.00 95.06 93 GLU A N 1
ATOM 702 C CA . GLU A 1 93 ? 3.178 8.311 5.034 1.00 95.06 93 GLU A CA 1
ATOM 703 C C . GLU A 1 93 ? 3.594 7.583 6.319 1.00 95.06 93 GLU A C 1
ATOM 705 O O . GLU A 1 93 ? 4.363 6.627 6.246 1.00 95.06 93 GLU A O 1
ATOM 710 N N . PHE A 1 94 ? 3.002 7.930 7.468 1.00 95.69 94 PHE A N 1
ATOM 711 C CA . PHE A 1 94 ? 3.267 7.226 8.725 1.00 95.69 94 PHE A CA 1
ATOM 712 C C . PHE A 1 94 ? 2.887 5.739 8.645 1.00 95.69 94 PHE A C 1
ATOM 714 O O . PHE A 1 94 ? 3.676 4.878 9.010 1.00 95.69 94 PHE A O 1
ATOM 721 N N . ALA A 1 95 ? 1.720 5.411 8.086 1.00 96.69 95 ALA A N 1
ATOM 722 C CA . ALA A 1 95 ? 1.289 4.023 7.911 1.00 96.69 95 ALA A CA 1
ATOM 723 C C . ALA A 1 95 ? 2.223 3.195 7.009 1.00 96.69 95 ALA A C 1
ATOM 725 O O . ALA A 1 95 ? 2.284 1.974 7.157 1.00 96.69 95 ALA A O 1
ATOM 726 N N . LEU A 1 96 ? 2.923 3.838 6.067 1.00 95.75 96 LEU A N 1
ATOM 727 C CA . LEU A 1 96 ? 3.840 3.189 5.126 1.00 95.75 96 LEU A CA 1
ATOM 728 C C . LEU A 1 96 ? 5.260 3.053 5.676 1.00 95.75 96 LEU A C 1
ATOM 730 O O . LEU A 1 96 ? 5.922 2.058 5.386 1.00 95.75 96 LEU A O 1
ATOM 734 N N . TYR A 1 97 ? 5.747 4.051 6.411 1.00 93.56 97 TYR A N 1
ATOM 735 C CA . TYR A 1 97 ? 7.168 4.161 6.753 1.00 93.56 97 TYR A CA 1
ATOM 736 C C . TYR A 1 97 ? 7.457 4.206 8.254 1.00 93.56 97 TYR A C 1
ATOM 738 O O . TYR A 1 97 ? 8.619 4.042 8.629 1.00 93.56 97 TYR A O 1
ATOM 746 N N . GLY A 1 98 ? 6.426 4.368 9.085 1.00 93.12 98 GLY A N 1
ATOM 747 C CA . GLY A 1 98 ? 6.532 4.512 10.531 1.00 93.12 98 GLY A CA 1
ATOM 748 C C . GLY A 1 98 ? 6.971 5.910 10.955 1.00 93.12 98 GLY A C 1
ATOM 749 O O . GLY A 1 98 ? 6.906 6.872 10.183 1.00 93.12 98 GLY A O 1
ATOM 750 N N . GLU A 1 99 ? 7.422 6.009 12.203 1.00 84.56 99 GLU A N 1
ATOM 751 C CA . GLU A 1 99 ? 8.158 7.176 12.673 1.00 84.56 99 GLU A CA 1
ATOM 752 C C . GLU A 1 99 ? 9.512 7.246 11.962 1.00 84.56 99 GLU A C 1
ATOM 754 O O . GLU A 1 99 ? 10.191 6.243 11.758 1.00 84.56 99 GLU A O 1
ATOM 759 N N . THR A 1 100 ? 9.886 8.449 11.547 1.00 73.69 100 THR A N 1
ATOM 760 C CA . THR A 1 100 ? 11.232 8.747 11.069 1.00 73.69 100 THR A CA 1
ATOM 761 C C . THR A 1 100 ? 11.770 9.821 11.988 1.00 73.69 100 THR A C 1
ATOM 763 O O . THR A 1 100 ? 11.168 10.894 12.067 1.00 73.69 100 THR A O 1
ATOM 766 N N . THR A 1 101 ? 12.899 9.581 12.646 1.00 76.31 101 THR A N 1
ATOM 767 C CA . THR A 1 101 ? 13.547 10.625 13.461 1.00 76.31 101 THR A CA 1
ATOM 768 C C . THR A 1 101 ? 14.143 11.737 12.589 1.00 76.31 101 THR A C 1
ATOM 770 O O . THR A 1 101 ? 14.501 12.801 13.0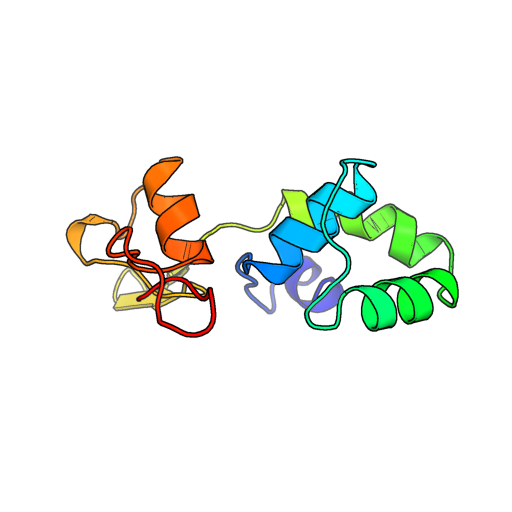82 1.00 76.31 101 THR A O 1
ATOM 773 N N . GLY A 1 102 ? 14.232 11.500 11.273 1.00 73.81 102 GLY A N 1
ATOM 774 C CA . GLY A 1 102 ? 14.937 12.359 10.322 1.00 73.81 102 GLY A CA 1
ATOM 775 C C . GLY A 1 102 ? 16.444 12.099 10.297 1.00 73.81 102 GLY A C 1
ATOM 776 O O . GLY A 1 102 ? 17.140 12.666 9.457 1.00 73.81 102 GLY A O 1
ATOM 777 N N . GLU A 1 103 ? 16.938 11.226 11.175 1.00 80.62 103 GLU A N 1
ATOM 778 C CA . GLU A 1 103 ? 18.340 10.839 11.246 1.00 80.62 103 GLU A CA 1
ATOM 779 C C . GLU A 1 103 ? 18.627 9.648 10.324 1.00 80.62 103 GLU A C 1
ATOM 781 O O . GLU A 1 103 ? 17.767 8.801 10.056 1.00 80.62 103 GLU A O 1
ATOM 786 N N . ILE A 1 104 ? 19.858 9.605 9.823 1.00 77.81 104 ILE A N 1
ATOM 787 C CA . ILE A 1 104 ? 20.395 8.513 9.017 1.00 77.81 104 ILE A CA 1
ATOM 788 C C . ILE A 1 104 ? 21.493 7.849 9.847 1.00 77.81 104 ILE A C 1
ATOM 790 O O . ILE A 1 104 ? 22.366 8.547 10.365 1.00 77.81 104 ILE A O 1
ATOM 794 N N . ASP A 1 105 ? 21.433 6.528 9.994 1.00 82.31 105 ASP A N 1
ATOM 795 C CA . ASP A 1 105 ? 22.440 5.764 10.727 1.00 82.31 105 ASP A CA 1
ATOM 796 C C . ASP A 1 105 ? 23.773 5.660 9.961 1.00 82.31 105 ASP A C 1
ATOM 798 O O . ASP A 1 105 ? 23.914 6.109 8.818 1.00 82.31 105 ASP A O 1
ATOM 802 N N . GLU A 1 106 ? 24.775 5.042 10.590 1.00 83.12 106 GLU A N 1
ATOM 803 C CA . GLU A 1 106 ? 26.106 4.849 9.995 1.00 83.12 106 GLU A CA 1
ATOM 804 C C . GLU A 1 106 ? 26.098 3.999 8.708 1.00 83.12 106 GLU A C 1
ATOM 806 O O . GLU A 1 106 ? 27.055 4.039 7.933 1.00 83.12 106 GLU A O 1
ATOM 811 N N . PHE A 1 107 ? 25.008 3.271 8.443 1.00 81.00 107 PHE A N 1
ATOM 812 C CA . PHE A 1 107 ? 24.815 2.428 7.264 1.00 81.00 107 PHE A CA 1
ATOM 813 C C . PHE A 1 107 ? 23.988 3.111 6.166 1.00 81.00 107 PHE A C 1
ATOM 815 O O . PHE A 1 107 ? 23.725 2.503 5.124 1.00 81.00 107 PHE A O 1
ATOM 822 N N . GLY A 1 108 ? 23.589 4.373 6.354 1.00 75.44 108 GLY A N 1
ATOM 823 C CA . GLY A 1 108 ? 22.784 5.108 5.381 1.00 75.44 108 GLY A CA 1
ATOM 824 C C . GLY A 1 108 ? 21.288 4.784 5.439 1.00 75.44 108 GLY A C 1
ATOM 825 O O . GLY A 1 108 ? 20.563 5.099 4.490 1.00 75.44 108 GLY A O 1
ATOM 826 N N . LEU A 1 109 ? 20.809 4.145 6.510 1.00 74.75 109 LEU A N 1
ATOM 827 C CA . LEU A 1 109 ? 19.406 3.786 6.693 1.00 74.75 109 LEU A CA 1
ATOM 828 C C . LEU A 1 109 ? 18.691 4.805 7.596 1.00 74.75 109 LEU A C 1
ATOM 830 O O . LEU A 1 109 ? 19.292 5.328 8.532 1.00 74.75 109 LEU A O 1
ATOM 834 N N . PRO A 1 110 ? 17.400 5.101 7.348 1.00 72.25 110 PRO A N 1
ATOM 835 C CA . PRO A 1 110 ? 16.622 5.947 8.244 1.00 72.25 110 PRO A CA 1
ATOM 836 C C . PRO A 1 110 ? 16.523 5.322 9.633 1.00 72.25 110 PRO A C 1
ATOM 838 O O . PRO A 1 110 ? 16.088 4.172 9.753 1.00 72.25 110 PRO A O 1
ATOM 841 N N . VAL A 1 111 ? 16.858 6.103 10.656 1.00 73.69 111 VAL A N 1
ATOM 842 C CA . VAL A 1 111 ? 16.576 5.760 12.048 1.00 73.69 111 VAL A CA 1
ATOM 843 C C . VAL A 1 111 ? 15.061 5.865 12.260 1.00 73.69 111 VAL A C 1
ATOM 845 O O . VAL A 1 111 ? 14.425 6.857 11.875 1.00 73.69 111 VAL A O 1
ATOM 848 N N . ARG A 1 112 ? 14.478 4.796 12.806 1.00 72.00 112 ARG A N 1
ATOM 849 C CA . ARG A 1 112 ? 13.037 4.624 13.022 1.00 72.00 112 ARG A CA 1
ATOM 850 C C . ARG A 1 112 ? 12.756 4.278 14.471 1.00 72.00 112 ARG A C 1
ATOM 852 O O . ARG A 1 112 ? 13.551 3.485 15.024 1.00 72.00 112 ARG A O 1
#

Sequence (112 aa):
AMSMVAAGTAYCVQGNHERKLSRWLEGRKVTVAHGLQQTIDQLDAQDRGLREALPAFLDGLRSHVWLDGGRLAVAHAGLREEMIGRGSGAVREFALYGETTGEIDEFGLPVR

Secondary structure (DSSP, 8-state):
-HHHHHTTS---B--HHHHHHHHHHTT------TTHHHHHHHHHTS-HHHHHHHHHHHHH-BSEEEEGGGTEEEESS---GGGTT---HHHHHHHHH----S-B-TTSPBP-

pLDDT: mean 92.67, std 6.49, range [72.0, 97.94]